Protein AF-A0A1Q3M1I9-F1 (afdb_monomer)

pLDDT: mean 80.27, std 15.41, range [53.94, 96.69]

Radius of gyration: 22.99 Å; Cα contacts (8 Å, |Δi|>4): 48; chains: 1; bounding box: 40×33×59 Å

Sequence (71 aa):
MHKDRLLQISFLATMALLVSDSAFAQYNTPCTGDGRRLCGTRNAAVAEPCLRQHTDELSPACKAYLAKKKP

Mean predicted aligned error: 12.29 Å

Foldseek 3Di:
DVVVVVVVVVVVVVVVVPPPPPPPCLPQALCQVVCCVQVVGSRCVSSVVRCVVVLVVDDPRVNVVVVVVDD

Secondary structure (DSSP, 8-state):
-HHHHHHHHHHHHHHHTT-----------TTHHHHHHHSS---HHHHHHHHHHSTTTS-HHHHHHHHHT--

Structure (mmCIF, N/CA/C/O backbone):
data_AF-A0A1Q3M1I9-F1
#
_entry.id   AF-A0A1Q3M1I9-F1
#
loop_
_atom_site.group_PDB
_atom_site.id
_atom_site.type_symbol
_atom_site.label_atom_id
_atom_site.label_alt_id
_atom_site.label_comp_id
_atom_site.label_asym_id
_atom_site.label_entity_id
_atom_site.label_seq_id
_atom_site.pdbx_PDB_ins_code
_atom_site.Cartn_x
_atom_site.Cartn_y
_atom_site.Cartn_z
_atom_site.occupancy
_atom_site.B_iso_or_equiv
_atom_site.auth_seq_id
_atom_site.auth_comp_id
_atom_site.auth_asym_id
_atom_site.auth_atom_id
_atom_site.pdbx_PDB_model_num
ATOM 1 N N . MET A 1 1 ? 24.772 -21.543 -48.599 1.00 53.94 1 MET A N 1
ATOM 2 C CA . MET A 1 1 ? 25.204 -22.100 -47.295 1.00 53.94 1 MET A CA 1
ATOM 3 C C . MET A 1 1 ? 25.833 -21.054 -46.374 1.00 53.94 1 MET A C 1
ATOM 5 O O . MET A 1 1 ? 25.263 -20.800 -45.327 1.00 53.94 1 MET A O 1
ATOM 9 N N . HIS A 1 2 ? 26.957 -20.405 -46.722 1.00 55.62 2 HIS A N 1
ATOM 10 C CA . HIS A 1 2 ? 27.569 -19.371 -45.856 1.00 55.62 2 HIS A CA 1
ATOM 11 C C . HIS A 1 2 ? 26.779 -18.050 -45.825 1.00 55.62 2 HIS A C 1
ATOM 13 O O . HIS A 1 2 ? 26.640 -17.435 -44.774 1.00 55.62 2 HIS A O 1
ATOM 19 N N . LYS A 1 3 ? 26.216 -17.648 -46.970 1.00 55.88 3 LYS A N 1
ATOM 20 C CA . LYS A 1 3 ? 25.422 -16.421 -47.137 1.00 55.88 3 LYS A CA 1
ATOM 21 C C . LYS A 1 3 ? 24.078 -16.485 -46.398 1.00 55.88 3 LYS A C 1
ATOM 23 O O . LYS A 1 3 ? 23.692 -15.512 -45.764 1.00 55.88 3 LYS A O 1
ATOM 28 N N . ASP A 1 4 ? 23.439 -17.653 -46.399 1.00 55.78 4 ASP A N 1
ATOM 29 C CA . ASP A 1 4 ? 22.194 -17.920 -45.665 1.00 55.78 4 ASP A CA 1
ATOM 30 C C . ASP A 1 4 ? 22.431 -17.929 -44.149 1.00 55.78 4 ASP A C 1
ATOM 32 O O . ASP A 1 4 ? 21.675 -17.328 -43.394 1.00 55.78 4 ASP A O 1
ATOM 36 N N . ARG A 1 5 ? 23.552 -18.521 -43.710 1.00 63.19 5 ARG A N 1
ATOM 37 C CA . ARG A 1 5 ? 23.964 -18.554 -42.300 1.00 63.19 5 ARG A CA 1
ATOM 38 C C . ARG A 1 5 ? 24.308 -17.157 -41.773 1.00 63.19 5 ARG A C 1
ATOM 40 O O . ARG A 1 5 ? 23.950 -16.832 -40.648 1.00 63.19 5 ARG A O 1
ATOM 47 N N . LEU A 1 6 ? 24.944 -16.320 -42.598 1.00 62.25 6 LEU A N 1
ATOM 48 C CA . LEU A 1 6 ? 25.217 -14.913 -42.285 1.00 62.25 6 LEU A CA 1
ATOM 49 C C . LEU A 1 6 ? 23.923 -14.095 -42.166 1.00 62.25 6 LEU A C 1
ATOM 51 O O . LEU A 1 6 ? 23.774 -13.347 -41.204 1.00 62.25 6 LEU A O 1
ATOM 55 N N . LEU A 1 7 ? 22.964 -14.291 -43.080 1.00 66.06 7 LEU A N 1
ATOM 56 C CA . LEU A 1 7 ? 21.668 -13.605 -43.042 1.00 66.06 7 LEU A CA 1
ATOM 57 C C . LEU A 1 7 ? 20.852 -13.984 -41.792 1.00 66.06 7 LEU A C 1
ATOM 59 O O . LEU A 1 7 ? 20.248 -13.124 -41.154 1.00 66.06 7 LEU A O 1
ATOM 63 N N . GLN A 1 8 ? 20.876 -15.265 -41.412 1.00 69.50 8 GLN A N 1
ATOM 64 C CA . GLN A 1 8 ? 20.209 -15.770 -40.210 1.00 69.50 8 GLN A CA 1
ATOM 65 C C . GLN A 1 8 ? 20.819 -15.208 -38.921 1.00 69.50 8 GLN A C 1
ATOM 67 O O . GLN A 1 8 ? 20.081 -14.828 -38.014 1.00 69.50 8 GLN A O 1
ATOM 72 N N . ILE A 1 9 ? 22.151 -15.106 -38.841 1.00 73.06 9 ILE A N 1
ATOM 73 C CA . ILE A 1 9 ? 22.835 -14.528 -37.673 1.00 73.06 9 ILE A CA 1
ATOM 74 C C . ILE A 1 9 ? 22.472 -13.045 -37.515 1.00 73.06 9 ILE A C 1
ATOM 76 O O . ILE A 1 9 ? 22.165 -12.609 -36.406 1.00 73.06 9 ILE A O 1
ATOM 80 N N . SER A 1 10 ? 22.434 -12.284 -38.614 1.00 72.06 10 SER A N 1
ATOM 81 C CA . SER A 1 10 ? 22.022 -10.875 -38.587 1.00 72.06 10 SER A CA 1
ATOM 82 C C . SER A 1 10 ? 20.577 -10.691 -38.115 1.00 72.06 10 SER A C 1
ATOM 84 O O . SER A 1 10 ? 20.301 -9.765 -37.359 1.00 72.06 10 SER A O 1
ATOM 86 N N . PHE A 1 11 ? 19.668 -11.581 -38.521 1.00 71.44 11 PHE A N 1
ATOM 87 C CA . PHE A 1 11 ? 18.252 -11.510 -38.151 1.00 71.44 11 PHE A CA 1
ATOM 88 C C . PHE A 1 11 ? 17.992 -11.870 -36.678 1.00 71.44 11 PHE A C 1
ATOM 90 O O . PHE A 1 11 ? 17.134 -11.282 -36.022 1.00 71.44 11 PHE A O 1
ATOM 97 N N . LEU A 1 12 ? 18.756 -12.817 -36.127 1.00 71.94 12 LEU A N 1
ATOM 98 C CA . LEU A 1 12 ? 18.672 -13.176 -34.708 1.00 71.94 12 LEU A CA 1
ATOM 99 C C . LEU A 1 12 ? 19.235 -12.068 -33.805 1.00 71.94 12 LEU A C 1
ATOM 101 O O . LEU A 1 12 ? 18.673 -11.793 -32.745 1.00 71.94 12 LEU A O 1
ATOM 105 N N . ALA A 1 13 ? 20.306 -11.396 -34.240 1.00 72.25 13 ALA A N 1
ATOM 106 C CA . ALA A 1 13 ? 20.912 -10.294 -33.497 1.00 72.25 13 ALA A CA 1
ATOM 107 C C . ALA A 1 13 ? 19.984 -9.070 -33.381 1.00 72.25 13 ALA A C 1
ATOM 109 O O . ALA A 1 13 ? 19.953 -8.422 -32.337 1.00 72.25 13 ALA A O 1
ATOM 110 N N . THR A 1 14 ? 19.193 -8.766 -34.416 1.00 69.12 14 THR A N 1
ATOM 111 C CA . THR A 1 14 ? 18.235 -7.648 -34.385 1.00 69.12 14 THR A CA 1
ATOM 112 C C . THR A 1 14 ? 17.010 -7.936 -33.518 1.00 69.12 14 THR A C 1
ATOM 114 O O . THR A 1 14 ? 16.551 -7.042 -32.813 1.00 69.12 14 THR A O 1
ATOM 117 N N . MET A 1 15 ? 16.504 -9.173 -33.502 1.00 69.88 15 MET A N 1
ATOM 118 C CA . MET A 1 15 ? 15.374 -9.562 -32.644 1.00 69.88 15 MET A CA 1
ATOM 119 C C . MET A 1 15 ? 15.711 -9.545 -31.145 1.00 69.88 15 MET A C 1
ATOM 121 O O . MET A 1 15 ? 14.844 -9.244 -30.328 1.00 69.88 15 MET A O 1
ATOM 125 N N . ALA A 1 16 ? 16.968 -9.804 -30.770 1.00 66.00 16 ALA A N 1
ATOM 126 C CA . ALA A 1 16 ? 17.407 -9.760 -29.373 1.00 66.00 16 ALA A CA 1
ATOM 127 C C . ALA A 1 16 ? 17.383 -8.342 -28.763 1.00 66.00 16 ALA A C 1
ATOM 129 O O . ALA A 1 16 ? 17.273 -8.200 -27.547 1.00 66.00 16 ALA A O 1
ATOM 130 N N . LEU A 1 17 ? 17.445 -7.289 -29.587 1.00 61.69 17 LEU A N 1
ATOM 131 C CA . LEU A 1 17 ? 17.466 -5.896 -29.123 1.00 61.69 17 LEU A CA 1
ATOM 132 C C . LEU A 1 17 ? 16.075 -5.335 -28.767 1.00 61.69 17 LEU A C 1
ATOM 134 O O . LEU A 1 17 ? 15.995 -4.241 -28.217 1.00 61.69 17 LEU A O 1
ATOM 138 N N . LEU A 1 18 ? 14.986 -6.062 -29.049 1.00 61.97 18 LEU A N 1
ATOM 139 C CA . LEU A 1 18 ? 13.609 -5.576 -28.866 1.00 61.97 18 LEU A CA 1
ATOM 140 C C . LEU A 1 18 ? 12.923 -6.061 -27.575 1.00 61.97 18 LEU A C 1
ATOM 142 O O . LEU A 1 18 ? 11.771 -5.709 -27.341 1.00 61.97 18 LEU A O 1
ATOM 146 N N . VAL A 1 19 ? 13.591 -6.856 -26.728 1.00 61.03 19 VAL A N 1
ATOM 147 C CA . VAL A 1 19 ? 12.961 -7.490 -25.545 1.00 61.03 19 VAL A CA 1
ATOM 148 C C . VAL A 1 19 ? 13.146 -6.716 -24.226 1.00 61.03 19 VAL A C 1
ATOM 150 O O . VAL A 1 19 ? 12.713 -7.171 -23.170 1.00 61.03 19 VAL A O 1
ATOM 153 N N . SER A 1 20 ? 13.753 -5.528 -24.264 1.00 60.78 20 SER A N 1
ATOM 154 C CA . SER A 1 20 ? 14.160 -4.776 -23.063 1.00 60.78 20 SER A CA 1
ATOM 155 C C . SER A 1 20 ? 13.059 -3.948 -22.378 1.00 60.78 20 SER A C 1
ATOM 157 O O . SER A 1 20 ? 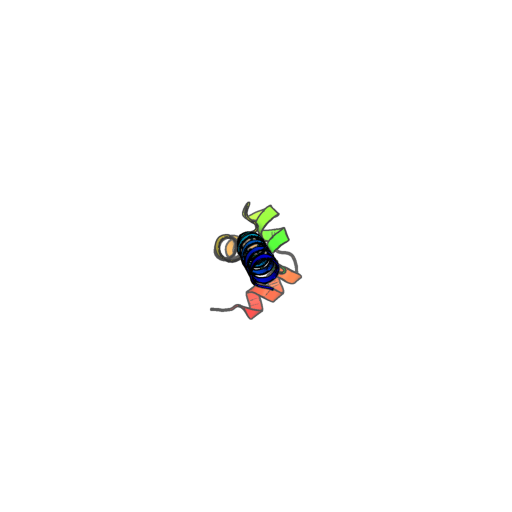13.379 -3.144 -21.504 1.00 60.78 20 SER A O 1
ATOM 159 N N . ASP A 1 21 ? 11.778 -4.129 -22.711 1.00 57.25 21 ASP A N 1
ATOM 160 C CA . ASP A 1 21 ? 10.679 -3.486 -21.976 1.00 57.25 21 ASP A CA 1
ATOM 161 C C . ASP A 1 21 ? 10.318 -4.332 -20.746 1.00 57.25 21 ASP A C 1
ATOM 163 O O . ASP A 1 21 ? 9.407 -5.163 -20.734 1.00 57.25 21 ASP A O 1
ATOM 167 N N . SER A 1 22 ? 11.129 -4.180 -19.697 1.00 59.00 22 SER A N 1
ATOM 168 C CA . SER A 1 22 ? 10.881 -4.781 -18.393 1.00 59.00 22 SER A CA 1
ATOM 169 C C . SER A 1 22 ? 9.515 -4.336 -17.873 1.00 59.00 22 SER A C 1
ATOM 171 O O . SER A 1 22 ? 9.322 -3.174 -17.511 1.00 59.00 22 SER A O 1
ATOM 173 N N . ALA A 1 23 ? 8.580 -5.281 -17.800 1.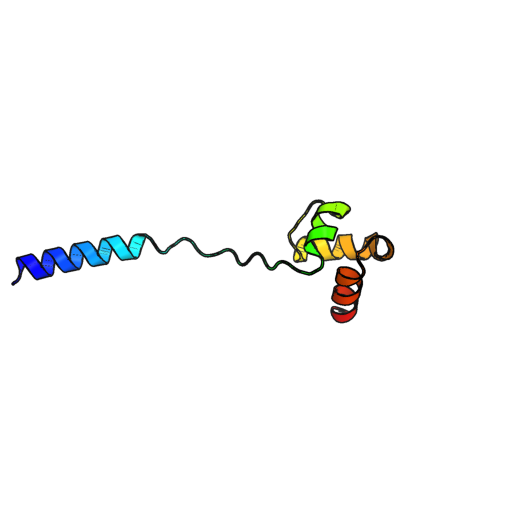00 59.53 23 ALA A N 1
ATOM 174 C CA . ALA A 1 23 ? 7.295 -5.119 -17.147 1.00 59.53 23 ALA A CA 1
ATOM 175 C C . ALA A 1 23 ? 7.500 -4.631 -15.703 1.00 59.53 23 ALA A C 1
ATOM 177 O O . ALA A 1 23 ? 7.844 -5.412 -14.813 1.00 59.53 23 ALA A O 1
ATOM 178 N N . PHE A 1 24 ? 7.286 -3.337 -15.450 1.00 56.12 24 PHE A N 1
ATOM 179 C CA . PHE A 1 24 ? 7.156 -2.832 -14.089 1.00 56.12 24 PHE A CA 1
ATOM 180 C C . PHE A 1 24 ? 5.977 -3.561 -13.450 1.00 56.12 24 PHE A C 1
ATOM 182 O O . PHE A 1 24 ? 4.819 -3.315 -13.787 1.00 56.12 24 PHE A O 1
ATOM 189 N N . ALA A 1 25 ? 6.270 -4.484 -12.537 1.00 55.09 25 ALA A N 1
ATOM 190 C CA . ALA A 1 25 ? 5.267 -5.136 -11.718 1.00 55.09 25 ALA A CA 1
ATOM 191 C C . ALA A 1 25 ? 4.642 -4.079 -10.795 1.00 55.09 25 ALA A C 1
ATOM 193 O O . ALA A 1 25 ? 5.060 -3.884 -9.654 1.00 55.09 25 ALA A O 1
ATOM 194 N N . GLN A 1 26 ? 3.648 -3.348 -11.301 1.00 58.72 26 GLN A N 1
ATOM 195 C CA . GLN A 1 26 ? 2.819 -2.472 -10.494 1.00 58.72 26 GLN A CA 1
ATOM 196 C C . GLN A 1 26 ? 1.948 -3.379 -9.626 1.00 58.72 26 GLN A C 1
ATOM 198 O O . GLN A 1 26 ? 0.881 -3.831 -10.039 1.00 58.72 26 GLN A O 1
ATOM 203 N N . TYR A 1 27 ? 2.450 -3.710 -8.437 1.00 62.53 27 TYR A N 1
ATOM 204 C CA . TYR A 1 27 ? 1.752 -4.565 -7.489 1.00 62.53 27 TYR A CA 1
ATOM 205 C C . TYR A 1 27 ? 0.514 -3.818 -6.976 1.00 62.53 27 TYR A C 1
ATOM 207 O O . TYR A 1 27 ? 0.573 -3.043 -6.019 1.00 62.53 27 TYR A O 1
ATOM 215 N N . ASN A 1 28 ? -0.609 -3.991 -7.676 1.00 80.69 28 ASN A N 1
ATOM 216 C CA . ASN A 1 28 ? -1.890 -3.437 -7.268 1.00 80.69 28 ASN A CA 1
ATOM 217 C C . ASN A 1 28 ? -2.344 -4.185 -6.015 1.00 80.69 28 ASN A C 1
ATOM 219 O O . ASN A 1 28 ? -2.709 -5.357 -6.057 1.00 80.69 28 ASN A O 1
ATOM 223 N N . THR A 1 29 ? -2.305 -3.490 -4.886 1.00 89.50 29 THR A N 1
ATOM 224 C CA . THR A 1 29 ? -2.830 -4.004 -3.622 1.00 89.50 29 THR A CA 1
ATOM 225 C C . THR A 1 29 ? -4.308 -3.638 -3.502 1.00 89.50 29 THR A C 1
ATOM 227 O O . THR A 1 29 ? -4.765 -2.696 -4.161 1.00 89.50 29 THR A O 1
ATOM 230 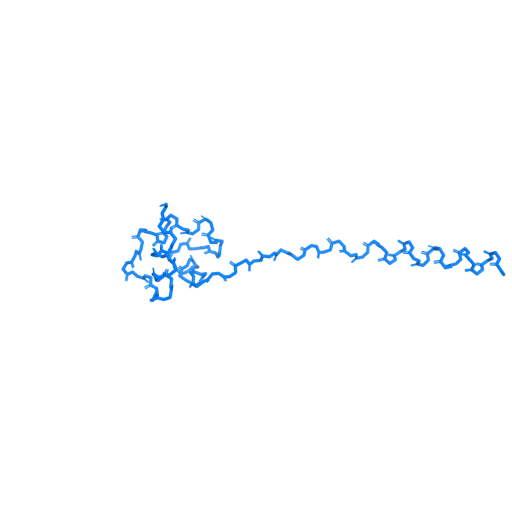N N . PRO A 1 30 ? -5.054 -4.277 -2.585 1.00 93.75 30 PRO A N 1
ATOM 231 C CA . PRO A 1 30 ? -6.383 -3.802 -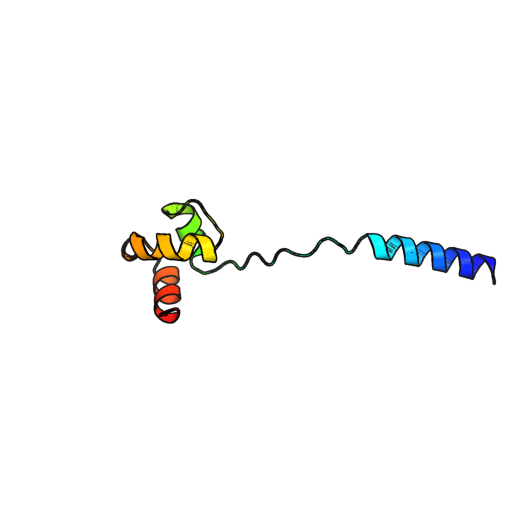2.199 1.00 93.75 30 PRO A CA 1
ATOM 232 C C . PRO A 1 30 ? -6.408 -2.327 -1.753 1.00 93.75 30 PRO A C 1
ATOM 234 O O . PRO A 1 30 ? -7.456 -1.694 -1.784 1.00 93.75 30 PRO A O 1
ATOM 237 N N . CYS A 1 31 ? -5.253 -1.764 -1.382 1.00 93.62 31 CYS A N 1
ATOM 238 C CA . CYS A 1 31 ? -5.094 -0.374 -0.973 1.00 93.62 31 CYS A CA 1
ATOM 239 C C . CYS A 1 31 ? -4.791 0.607 -2.113 1.00 93.62 31 CYS A C 1
ATOM 241 O O . CYS A 1 31 ? -4.729 1.802 -1.857 1.00 93.62 31 CYS A O 1
ATOM 243 N N . THR A 1 32 ? -4.599 0.177 -3.365 1.00 93.94 32 THR A N 1
ATOM 244 C CA . THR A 1 32 ? -4.200 1.095 -4.452 1.00 93.94 32 THR A CA 1
ATOM 245 C C . THR A 1 32 ? -5.243 2.189 -4.725 1.00 93.94 32 THR A C 1
ATOM 247 O O . THR A 1 32 ? -4.880 3.327 -5.027 1.00 93.94 32 THR A O 1
ATOM 250 N N . GLY A 1 33 ? -6.536 1.868 -4.608 1.00 94.69 33 GLY A N 1
ATOM 251 C CA . GLY A 1 33 ? -7.615 2.850 -4.755 1.00 94.69 33 GLY A CA 1
ATOM 252 C C . GLY A 1 33 ? -7.612 3.887 -3.630 1.00 94.69 33 GLY A C 1
ATOM 253 O O . GLY A 1 33 ? -7.645 5.088 -3.898 1.00 94.69 33 GLY A O 1
ATOM 254 N N . ASP A 1 34 ? -7.492 3.418 -2.388 1.00 95.81 34 ASP A N 1
ATOM 255 C CA . ASP A 1 34 ? -7.408 4.276 -1.206 1.00 95.81 34 ASP A CA 1
ATOM 256 C C . ASP A 1 34 ? -6.128 5.118 -1.209 1.00 95.81 34 ASP A C 1
ATOM 258 O O . ASP A 1 34 ? -6.189 6.312 -0.948 1.00 95.81 34 ASP A O 1
ATOM 262 N N . GLY A 1 35 ? -4.990 4.553 -1.619 1.00 95.38 35 GLY A N 1
ATOM 263 C CA . GLY A 1 35 ? -3.723 5.276 -1.740 1.00 95.38 35 GLY A CA 1
ATOM 264 C C . GLY A 1 35 ? -3.814 6.428 -2.734 1.00 95.38 35 GLY A C 1
ATOM 265 O O . GLY A 1 35 ? -3.342 7.528 -2.458 1.00 95.38 35 GLY A O 1
ATOM 266 N N . ARG A 1 36 ? -4.489 6.225 -3.872 1.00 95.56 36 ARG A N 1
ATOM 267 C CA . ARG A 1 36 ? -4.711 7.306 -4.837 1.00 95.56 36 ARG A CA 1
ATOM 268 C C . ARG A 1 36 ? -5.642 8.385 -4.279 1.00 95.56 36 ARG A C 1
ATOM 270 O O . ARG A 1 36 ? -5.396 9.558 -4.532 1.00 95.56 36 ARG A O 1
ATOM 277 N N . ARG A 1 37 ? -6.716 7.996 -3.584 1.00 96.25 37 ARG A N 1
ATOM 278 C CA . ARG A 1 37 ? -7.758 8.914 -3.094 1.00 96.25 37 ARG A CA 1
ATOM 279 C C . ARG A 1 37 ? -7.318 9.716 -1.868 1.00 96.25 37 ARG A C 1
ATOM 281 O O . ARG A 1 37 ? -7.605 10.902 -1.811 1.00 96.25 37 ARG A O 1
ATOM 288 N N . LEU A 1 38 ? -6.658 9.065 -0.914 1.00 96.06 38 LEU A N 1
ATOM 289 C CA . LEU A 1 38 ? -6.292 9.629 0.389 1.00 96.06 38 LEU A CA 1
ATOM 290 C C . LEU A 1 38 ? -4.851 10.151 0.403 1.00 96.06 38 LEU A C 1
ATOM 292 O O . LEU A 1 38 ? -4.576 11.188 0.987 1.00 96.06 38 LEU A O 1
ATOM 296 N N . CYS A 1 39 ? -3.939 9.456 -0.281 1.00 95.25 39 CYS A N 1
ATOM 297 C CA . CYS A 1 39 ? -2.496 9.705 -0.193 1.00 95.25 39 CYS A CA 1
ATOM 298 C C . CYS A 1 39 ? -1.875 10.229 -1.497 1.00 95.25 39 CYS A C 1
ATOM 300 O O . CYS A 1 39 ? -0.660 10.386 -1.580 1.00 95.25 39 CYS A O 1
ATOM 302 N N . GLY A 1 40 ? -2.676 10.442 -2.548 1.00 95.00 40 GLY A N 1
ATOM 303 C CA . GLY A 1 40 ? -2.213 10.951 -3.842 1.00 95.00 40 GLY A CA 1
ATOM 304 C C . GLY A 1 40 ? -1.275 10.016 -4.620 1.00 95.00 40 GLY A C 1
ATOM 305 O O . GLY A 1 40 ? -0.703 10.430 -5.625 1.00 95.00 40 GLY A O 1
ATOM 306 N N . THR A 1 41 ? -1.108 8.755 -4.205 1.00 90.94 41 THR A N 1
ATOM 307 C CA . THR A 1 41 ? -0.155 7.822 -4.827 1.00 90.94 41 THR A CA 1
ATOM 308 C C . THR A 1 41 ? -0.707 6.407 -4.969 1.00 90.94 41 THR A C 1
ATOM 310 O O . THR A 1 41 ? -1.415 5.890 -4.113 1.00 90.94 41 THR A O 1
ATOM 313 N N . ARG A 1 42 ? -0.359 5.733 -6.069 1.00 88.94 42 ARG A N 1
ATOM 314 C CA . ARG A 1 42 ? -0.683 4.310 -6.283 1.00 88.94 42 ARG A CA 1
ATOM 315 C C . ARG A 1 42 ? 0.396 3.370 -5.750 1.00 88.94 42 ARG A C 1
ATOM 317 O O . ARG A 1 42 ? 0.168 2.163 -5.689 1.00 88.94 42 ARG A O 1
ATOM 324 N N . ASN A 1 43 ? 1.565 3.906 -5.400 1.00 88.50 43 ASN A N 1
ATOM 325 C CA . ASN A 1 43 ? 2.677 3.119 -4.895 1.00 88.50 43 ASN A CA 1
ATOM 326 C C . ASN A 1 43 ? 2.355 2.653 -3.471 1.00 88.50 43 ASN A C 1
ATOM 328 O O . ASN A 1 43 ? 2.271 3.466 -2.555 1.00 88.50 43 ASN A O 1
ATOM 332 N N . ALA A 1 44 ? 2.188 1.342 -3.293 1.00 84.88 44 ALA A N 1
ATOM 333 C CA . ALA A 1 44 ? 1.786 0.767 -2.015 1.00 84.88 44 ALA A CA 1
ATOM 334 C C . ALA A 1 44 ? 2.801 1.024 -0.887 1.00 84.88 44 ALA A C 1
ATOM 336 O O . ALA A 1 44 ? 2.384 1.262 0.241 1.00 84.88 44 ALA A O 1
ATOM 337 N N . ALA A 1 45 ? 4.106 1.011 -1.180 1.00 85.62 45 ALA A N 1
ATOM 338 C CA . ALA A 1 45 ? 5.147 1.255 -0.179 1.00 85.62 45 ALA A CA 1
ATOM 339 C C . ALA A 1 45 ? 5.143 2.715 0.297 1.00 85.62 45 ALA A C 1
ATOM 341 O O . ALA A 1 45 ? 5.262 2.978 1.489 1.00 85.62 45 ALA A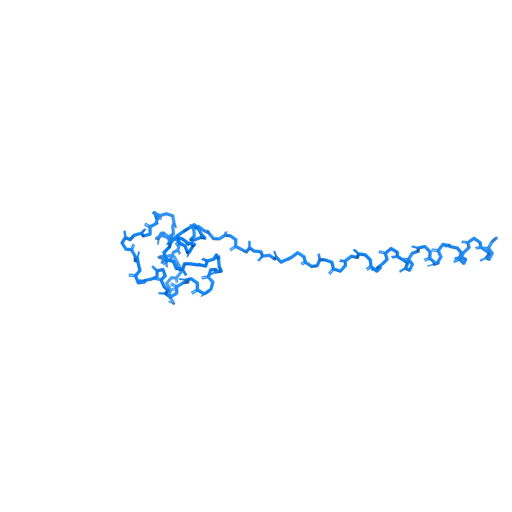 O 1
ATOM 342 N N . VAL A 1 46 ? 4.941 3.656 -0.629 1.00 89.94 46 VAL A N 1
ATOM 343 C CA . VAL A 1 46 ? 4.835 5.089 -0.311 1.00 89.94 46 VAL A CA 1
ATOM 344 C C . VAL A 1 46 ? 3.512 5.403 0.393 1.00 89.94 46 VAL A C 1
ATOM 346 O O .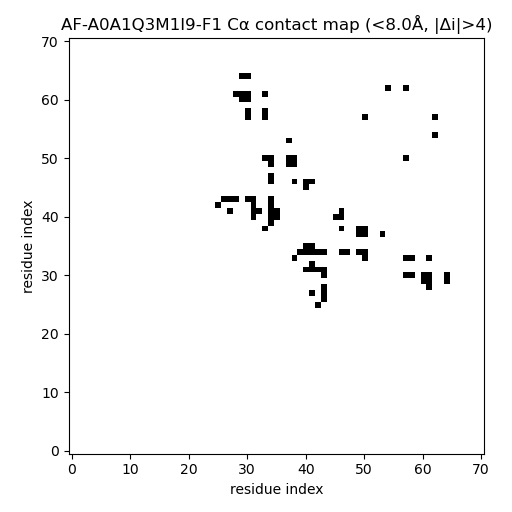 VAL A 1 46 ? 3.475 6.223 1.304 1.00 89.94 46 VAL A O 1
ATOM 349 N N . ALA A 1 47 ? 2.421 4.747 -0.012 1.00 91.88 47 ALA A N 1
ATOM 350 C CA . ALA A 1 47 ? 1.094 4.994 0.538 1.00 91.88 47 ALA A CA 1
ATOM 351 C C . ALA A 1 47 ? 0.913 4.421 1.951 1.00 91.88 47 ALA A C 1
ATOM 353 O O . ALA A 1 47 ? 0.127 4.969 2.713 1.00 91.88 47 ALA A O 1
ATOM 354 N N . GLU A 1 48 ? 1.608 3.338 2.320 1.00 91.12 48 GLU A N 1
ATOM 355 C CA . GLU 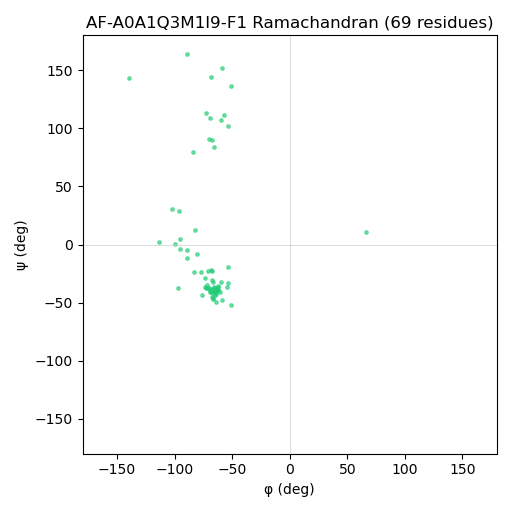A 1 48 ? 1.390 2.629 3.590 1.00 91.12 48 GLU A CA 1
ATOM 356 C C . GLU A 1 48 ? 1.393 3.524 4.850 1.00 91.12 48 GLU A C 1
ATOM 358 O O . GLU A 1 48 ? 0.419 3.447 5.603 1.00 91.12 48 GLU A O 1
ATOM 363 N N . PRO A 1 49 ? 2.403 4.381 5.112 1.00 93.44 49 PRO A N 1
ATOM 364 C CA . PRO A 1 49 ? 2.396 5.233 6.303 1.00 93.44 49 PRO A CA 1
ATOM 365 C C . PRO A 1 49 ? 1.222 6.220 6.319 1.00 93.44 49 PRO A C 1
ATOM 367 O O . PRO A 1 49 ? 0.601 6.405 7.362 1.00 93.44 49 PRO A O 1
ATOM 370 N N . CYS A 1 50 ? 0.870 6.797 5.166 1.00 95.50 50 CYS A N 1
ATOM 371 C CA . CYS A 1 50 ? -0.289 7.681 5.040 1.00 95.50 50 CYS A CA 1
ATOM 372 C C . CYS A 1 50 ? -1.607 6.916 5.255 1.00 95.50 50 CYS A C 1
ATOM 374 O O . CYS A 1 50 ? -2.449 7.331 6.044 1.00 95.50 50 CYS A O 1
ATOM 376 N N . LEU A 1 51 ? -1.776 5.741 4.644 1.00 95.19 51 LEU A N 1
ATOM 377 C CA . LEU A 1 51 ? -2.983 4.923 4.801 1.00 95.19 51 LEU A CA 1
ATOM 3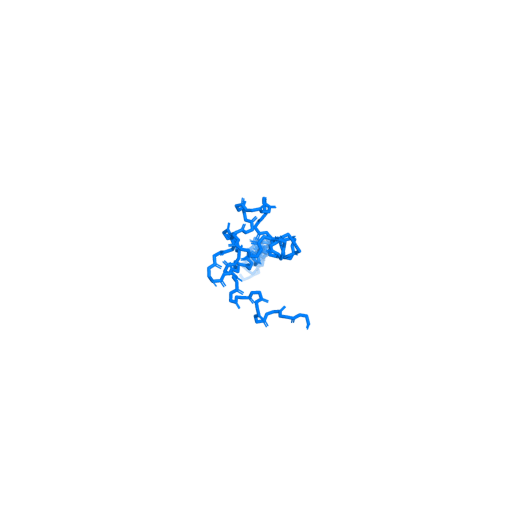78 C C . LEU A 1 51 ? -3.231 4.520 6.261 1.00 95.19 51 LEU A C 1
ATOM 380 O O . LEU A 1 51 ? -4.382 4.429 6.680 1.00 95.19 51 LEU A O 1
ATOM 384 N N . ARG A 1 52 ? -2.168 4.318 7.052 1.00 93.38 52 ARG A N 1
ATOM 385 C CA . ARG A 1 52 ? -2.272 4.049 8.496 1.00 93.38 52 ARG A CA 1
ATOM 386 C C . ARG A 1 52 ? -2.763 5.253 9.309 1.00 93.38 52 ARG A C 1
ATOM 388 O O . ARG A 1 52 ? -3.281 5.042 10.398 1.00 93.38 52 ARG A O 1
ATOM 395 N N . GLN A 1 53 ? -2.633 6.476 8.799 1.00 94.69 53 GLN A N 1
ATOM 396 C CA . GLN A 1 53 ? -3.193 7.684 9.421 1.00 94.69 53 GLN A CA 1
ATOM 397 C C . GLN A 1 53 ? -4.675 7.882 9.065 1.00 94.69 53 GLN A C 1
ATOM 399 O O . GLN A 1 53 ? -5.412 8.489 9.832 1.00 94.69 53 GLN A O 1
ATOM 404 N N . HIS A 1 54 ? -5.125 7.312 7.944 1.00 94.94 54 HIS A N 1
ATOM 405 C CA . HIS A 1 54 ? -6.505 7.389 7.460 1.00 94.94 54 HIS A CA 1
ATOM 406 C C . HIS A 1 54 ? -7.310 6.106 7.725 1.00 94.94 54 HIS A C 1
ATOM 408 O O . HIS A 1 54 ? -8.200 5.765 6.946 1.00 94.94 54 HIS A O 1
ATOM 414 N N . THR A 1 55 ? -7.014 5.358 8.797 1.00 91.06 55 THR A N 1
ATOM 415 C CA . THR A 1 55 ? -7.597 4.021 9.041 1.00 91.06 55 THR A CA 1
ATOM 416 C C . THR A 1 55 ? -9.122 3.985 9.002 1.00 91.06 55 THR A C 1
ATOM 418 O O . THR A 1 55 ? -9.693 2.985 8.564 1.00 91.06 55 THR A O 1
ATOM 421 N N . ASP A 1 56 ? -9.793 5.053 9.418 1.00 94.31 56 ASP A N 1
ATOM 422 C CA . ASP A 1 56 ? -11.257 5.116 9.442 1.00 94.31 56 ASP A CA 1
ATOM 423 C C . ASP A 1 56 ? -11.872 5.353 8.059 1.00 94.31 56 ASP A C 1
ATOM 425 O O . ASP A 1 56 ? -12.987 4.906 7.799 1.00 94.31 56 ASP A O 1
ATOM 429 N N . GLU A 1 57 ? -11.111 5.944 7.139 1.00 95.88 57 GLU A N 1
ATOM 430 C CA . GLU A 1 57 ? -11.534 6.271 5.774 1.00 95.88 57 GLU A CA 1
ATOM 431 C C . GLU A 1 57 ? -11.140 5.200 4.743 1.00 95.88 57 GLU A C 1
ATOM 433 O O . GLU A 1 57 ? -11.479 5.315 3.557 1.00 95.88 57 GLU A O 1
ATOM 438 N N . LEU A 1 58 ? -10.405 4.168 5.173 1.00 95.94 58 LEU A N 1
ATOM 439 C CA . LEU A 1 58 ? -10.008 3.044 4.327 1.00 95.94 58 LEU A CA 1
ATOM 440 C C . LEU A 1 58 ? -11.202 2.178 3.935 1.00 95.94 58 L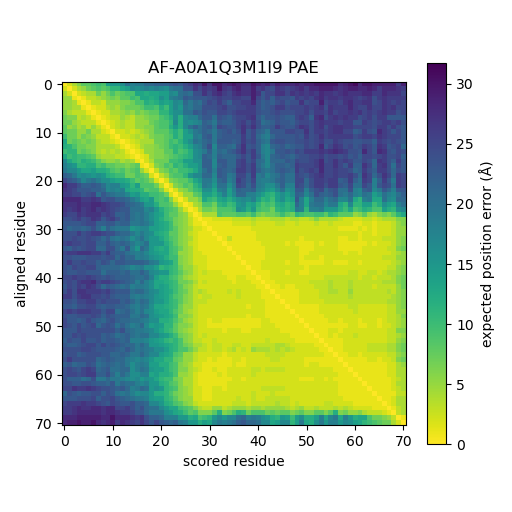EU A C 1
ATOM 442 O O . LEU A 1 58 ? -12.077 1.874 4.752 1.00 95.94 58 LEU A O 1
ATOM 446 N N . SER A 1 59 ? -11.162 1.655 2.710 1.00 96.69 59 SER A N 1
ATOM 447 C CA . SER A 1 59 ? -12.068 0.588 2.300 1.00 96.69 59 SER A CA 1
ATOM 448 C C . SER A 1 59 ? -11.911 -0.650 3.202 1.00 96.69 59 SER A C 1
ATOM 450 O O . SER A 1 59 ? -10.811 -0.927 3.704 1.00 96.69 59 SER A O 1
ATOM 452 N N . PRO A 1 60 ? -12.970 -1.468 3.370 1.00 96.38 60 PRO A N 1
ATOM 453 C CA . PRO A 1 60 ? -12.888 -2.704 4.149 1.00 96.38 60 PRO A CA 1
ATOM 454 C C . PRO A 1 60 ? -11.760 -3.636 3.682 1.00 96.38 60 PRO A C 1
ATOM 456 O O . PRO A 1 60 ? -11.079 -4.255 4.499 1.00 96.38 60 PRO A O 1
ATOM 459 N N . ALA A 1 61 ? -11.515 -3.689 2.368 1.00 94.19 61 ALA A N 1
ATOM 460 C CA . ALA A 1 61 ? -10.471 -4.515 1.775 1.00 94.19 61 ALA A CA 1
ATOM 461 C C . ALA A 1 61 ? -9.059 -4.028 2.142 1.00 94.19 61 ALA A C 1
ATOM 463 O O . ALA A 1 61 ? -8.218 -4.835 2.544 1.00 94.19 61 ALA A O 1
ATOM 464 N N . CYS A 1 62 ? -8.797 -2.718 2.063 1.00 94.50 62 CYS A N 1
ATOM 465 C CA . CYS A 1 62 ? -7.504 -2.166 2.464 1.00 94.50 62 CYS A CA 1
ATOM 466 C C . CYS A 1 62 ? -7.273 -2.297 3.976 1.00 94.50 62 CYS A C 1
ATOM 468 O O . CYS A 1 62 ? -6.188 -2.691 4.406 1.00 94.50 62 CYS A O 1
ATOM 470 N N . LYS A 1 63 ? -8.312 -2.067 4.789 1.00 94.06 63 LYS A N 1
ATOM 471 C CA . LYS A 1 63 ? -8.258 -2.251 6.246 1.00 94.06 63 LYS A CA 1
ATOM 472 C C . LYS A 1 63 ? -7.885 -3.690 6.621 1.00 94.06 63 LYS A C 1
ATOM 474 O O . LYS A 1 63 ? -6.962 -3.902 7.407 1.00 94.06 63 LYS A O 1
ATOM 479 N N . ALA A 1 64 ? -8.531 -4.682 6.004 1.00 94.00 64 ALA A N 1
ATOM 480 C CA . ALA A 1 64 ? -8.210 -6.095 6.211 1.00 94.00 64 ALA A CA 1
ATOM 481 C C . ALA A 1 64 ? -6.786 -6.454 5.748 1.00 94.00 64 ALA A C 1
ATOM 483 O O . ALA A 1 64 ? -6.101 -7.242 6.403 1.00 94.00 64 ALA A O 1
ATOM 484 N N . TYR A 1 65 ? -6.327 -5.868 4.639 1.00 92.25 65 TYR A N 1
ATOM 485 C CA . TYR A 1 65 ? -4.969 -6.057 4.132 1.00 92.25 65 TYR A CA 1
ATOM 486 C C . TYR A 1 65 ? -3.911 -5.511 5.105 1.00 92.25 65 TYR A C 1
ATOM 488 O O . TYR A 1 65 ? -2.992 -6.239 5.473 1.00 92.25 65 TYR A O 1
ATOM 496 N N . LEU A 1 66 ? -4.064 -4.273 5.589 1.00 90.88 66 LEU A N 1
ATOM 497 C CA . LEU A 1 66 ? -3.127 -3.663 6.541 1.00 90.88 66 LEU A CA 1
ATOM 498 C C . LEU A 1 66 ? -3.137 -4.345 7.914 1.00 90.88 66 LEU A C 1
ATOM 500 O O . LEU A 1 66 ? -2.090 -4.427 8.554 1.00 90.88 66 LEU A O 1
ATOM 504 N N . ALA A 1 67 ? -4.282 -4.877 8.353 1.00 90.62 67 ALA A N 1
ATOM 505 C CA . ALA A 1 67 ? -4.379 -5.639 9.599 1.00 90.62 67 ALA A CA 1
ATOM 506 C C . ALA A 1 67 ? -3.571 -6.949 9.553 1.00 90.62 67 ALA A C 1
ATOM 508 O O . ALA A 1 67 ? -2.944 -7.321 10.544 1.00 90.62 67 ALA A O 1
ATOM 509 N N . LYS A 1 68 ? -3.545 -7.629 8.396 1.00 87.62 68 LYS A N 1
ATOM 510 C CA . LYS A 1 68 ? -2.712 -8.826 8.160 1.00 87.62 68 LYS A CA 1
ATOM 511 C C . LYS A 1 68 ? -1.222 -8.492 8.052 1.00 87.62 68 LYS A C 1
ATOM 513 O O . LYS A 1 68 ? -0.389 -9.355 8.289 1.00 87.62 68 LYS A O 1
ATOM 518 N N . LYS A 1 69 ? -0.904 -7.244 7.704 1.00 77.69 69 LYS A N 1
ATOM 519 C CA . LYS A 1 69 ? 0.447 -6.705 7.507 1.00 77.69 69 LYS A CA 1
ATOM 520 C C . LYS A 1 69 ? 0.980 -5.988 8.761 1.00 77.69 69 LYS A C 1
ATOM 522 O O . LYS A 1 69 ? 1.708 -5.002 8.643 1.00 77.69 69 LYS A O 1
ATOM 527 N N . LYS A 1 70 ? 0.536 -6.401 9.958 1.00 59.38 70 LYS A N 1
ATOM 528 C CA . LYS A 1 70 ? 1.060 -5.902 11.246 1.00 59.38 70 LYS A CA 1
ATOM 529 C C . LYS A 1 70 ? 2.602 -6.028 11.219 1.00 59.38 70 LYS A C 1
ATOM 531 O O . LYS A 1 70 ? 3.057 -7.033 10.675 1.00 59.38 70 LYS A O 1
ATOM 536 N N . PRO A 1 71 ? 3.365 -5.018 11.685 1.00 57.91 71 PRO A N 1
ATOM 537 C CA . PRO A 1 71 ? 4.830 -5.068 11.681 1.00 57.91 71 PRO A CA 1
ATOM 538 C C . PRO A 1 71 ? 5.373 -6.321 12.368 1.00 57.91 71 PRO A C 1
ATOM 540 O O . PRO A 1 71 ? 4.710 -6.796 13.322 1.00 57.91 71 PRO A O 1
#

Solvent-accessible surface area (backbone atoms only — not comparable to full-atom values): 4368 Å² total; per-residue (Å²): 111,70,68,59,52,52,53,50,53,55,53,54,60,58,59,67,72,71,69,80,76,73,79,77,80,76,73,79,51,74,40,28,66,49,17,40,74,77,55,73,30,60,50,58,81,74,19,46,70,51,50,66,75,39,58,87,79,43,50,73,60,26,46,55,51,53,63,75,60,61,133